Protein AF-A0A959H4H4-F1 (afdb_monomer_lite)

Secondary structure (DSSP, 8-state):
--HHHHHHHSSTTHHHHTT-------------SPPPS--EETTEE--GGGGT-S-TTT---HHHHHHHHHHHHHHHHHHHTT-----HHHHHHHHHHHIIIIIHHHHHHHHHHHHHHT-S-HHHHHHHHHHHHHHHTSTT-TTTT-

pLDDT: mean 93.9, std 6.36, range [54.84, 98.56]

Structure (mmCIF, N/CA/C/O backbone):
data_AF-A0A959H4H4-F1
#
_entry.id   AF-A0A959H4H4-F1
#
loop_
_atom_site.group_PDB
_atom_site.id
_atom_site.type_symbol
_atom_site.label_atom_id
_atom_site.label_alt_id
_atom_site.label_comp_id
_atom_site.label_asym_id
_atom_site.label_entity_id
_atom_site.label_seq_id
_atom_site.pdbx_PDB_ins_code
_atom_site.Cartn_x
_atom_site.Cartn_y
_atom_site.Cartn_z
_atom_site.occupancy
_atom_site.B_iso_or_equiv
_atom_site.auth_seq_id
_atom_site.auth_comp_id
_atom_site.auth_asym_id
_atom_site.auth_atom_id
_atom_site.pdbx_PDB_model_num
ATOM 1 N N . GLN A 1 1 ? -2.218 1.985 -29.580 1.00 54.84 1 GLN A N 1
ATOM 2 C CA . GLN A 1 1 ? -1.377 0.799 -29.319 1.00 54.84 1 GLN A CA 1
ATOM 3 C C . GLN A 1 1 ? -1.086 0.780 -27.826 1.00 54.84 1 GLN A C 1
ATOM 5 O O . GLN A 1 1 ? -0.730 1.833 -27.302 1.00 54.84 1 GLN A O 1
ATOM 10 N N . TRP A 1 2 ? -1.332 -0.331 -27.129 1.00 83.00 2 TRP A N 1
ATOM 11 C CA . TRP A 1 2 ? -1.138 -0.388 -25.677 1.00 83.00 2 TRP A CA 1
ATOM 12 C C . TRP A 1 2 ? 0.361 -0.346 -25.349 1.00 83.00 2 TRP A C 1
ATOM 14 O O . TRP A 1 2 ? 1.181 -0.853 -26.115 1.00 83.00 2 TRP A O 1
ATOM 24 N N . HIS A 1 3 ? 0.745 0.257 -24.217 1.00 88.94 3 HIS A N 1
ATOM 25 C CA . HIS A 1 3 ? 2.153 0.291 -23.789 1.00 88.94 3 HIS A CA 1
ATOM 26 C C . HIS A 1 3 ? 2.758 -1.118 -23.680 1.00 88.94 3 HIS A C 1
ATOM 28 O O . HIS A 1 3 ? 3.932 -1.302 -23.994 1.00 88.94 3 HIS A O 1
ATOM 34 N N . LEU A 1 4 ? 1.940 -2.106 -23.300 1.00 90.00 4 LEU A N 1
ATOM 35 C CA . LEU A 1 4 ? 2.323 -3.512 -23.226 1.00 90.00 4 LEU A CA 1
ATOM 36 C C . LEU A 1 4 ? 2.650 -4.104 -24.605 1.00 90.00 4 LEU A C 1
ATOM 38 O O . LEU A 1 4 ? 3.711 -4.700 -24.753 1.00 90.00 4 LEU A O 1
ATOM 42 N N . ASP A 1 5 ? 1.817 -3.876 -25.626 1.00 90.75 5 ASP A N 1
ATOM 43 C CA . ASP A 1 5 ? 2.082 -4.363 -26.992 1.00 90.75 5 ASP A CA 1
ATOM 44 C C . ASP A 1 5 ? 3.406 -3.807 -27.519 1.00 90.75 5 ASP A C 1
ATOM 46 O O . ASP A 1 5 ? 4.231 -4.530 -28.077 1.00 90.75 5 ASP A O 1
ATOM 50 N N . ARG A 1 6 ? 3.640 -2.506 -27.296 1.00 92.44 6 ARG A N 1
ATOM 51 C CA . ARG A 1 6 ? 4.896 -1.861 -27.687 1.00 92.44 6 ARG A CA 1
ATOM 52 C C . ARG A 1 6 ? 6.085 -2.452 -26.932 1.00 92.44 6 ARG A C 1
ATOM 54 O O . ARG A 1 6 ? 7.135 -2.637 -27.528 1.00 92.44 6 ARG A O 1
ATOM 61 N N . PHE A 1 7 ? 5.945 -2.749 -25.644 1.00 92.12 7 PHE A N 1
ATOM 62 C CA . PHE A 1 7 ? 7.005 -3.398 -24.876 1.00 92.12 7 PHE A CA 1
ATOM 63 C C . PHE A 1 7 ? 7.299 -4.817 -25.385 1.00 92.12 7 PHE A C 1
ATOM 65 O O . PHE A 1 7 ? 8.463 -5.188 -25.500 1.00 92.12 7 PHE A O 1
ATOM 72 N N . ILE A 1 8 ? 6.275 -5.594 -25.734 1.00 93.12 8 ILE A N 1
ATOM 73 C CA . ILE A 1 8 ? 6.440 -6.968 -26.226 1.00 93.12 8 ILE A CA 1
ATOM 74 C C . ILE A 1 8 ? 7.101 -6.988 -27.609 1.00 93.12 8 ILE A C 1
ATOM 76 O O . ILE A 1 8 ? 8.010 -7.782 -27.824 1.00 93.12 8 ILE A O 1
ATOM 80 N N . HIS A 1 9 ? 6.671 -6.120 -28.528 1.00 92.50 9 HIS A N 1
ATOM 81 C CA . HIS A 1 9 ? 7.093 -6.166 -29.934 1.00 92.50 9 HIS A CA 1
ATOM 82 C C . HIS A 1 9 ? 8.201 -5.178 -30.306 1.00 92.50 9 HIS A C 1
ATOM 84 O O . HIS A 1 9 ? 8.797 -5.312 -31.364 1.00 92.50 9 HIS A O 1
ATOM 90 N N . HIS A 1 10 ? 8.459 -4.157 -29.487 1.00 93.81 10 HIS A N 1
ATOM 91 C CA . HIS A 1 10 ? 9.367 -3.053 -29.821 1.00 93.81 10 HIS A CA 1
ATOM 92 C C . HIS A 1 10 ? 10.247 -2.656 -28.626 1.00 93.81 10 HIS A C 1
ATOM 94 O O . HIS A 1 10 ? 10.446 -1.470 -28.339 1.00 93.81 10 HIS A O 1
ATOM 100 N N . SER A 1 11 ? 10.760 -3.649 -27.899 1.00 94.38 11 SER A N 1
ATOM 101 C CA . SER A 1 11 ? 11.768 -3.464 -26.852 1.00 94.38 11 SER A CA 1
ATOM 102 C C . SER A 1 11 ? 12.858 -4.529 -26.954 1.00 94.38 11 SER A C 1
ATOM 104 O O . SER A 1 11 ? 12.788 -5.441 -27.772 1.00 94.38 11 SER A O 1
ATOM 106 N N . PHE A 1 12 ? 13.843 -4.465 -26.060 1.00 94.88 12 PHE A N 1
ATOM 107 C CA . PHE A 1 12 ? 14.891 -5.479 -25.921 1.00 94.88 12 PHE A CA 1
ATOM 108 C C . PHE A 1 12 ? 14.368 -6.899 -25.614 1.00 94.88 12 PHE A C 1
ATOM 110 O O . PHE A 1 12 ? 15.148 -7.850 -25.612 1.00 94.88 12 PHE A O 1
ATOM 117 N N . PHE A 1 13 ? 13.065 -7.059 -25.356 1.00 95.62 13 PHE A N 1
ATOM 118 C CA . PHE A 1 13 ? 12.407 -8.348 -25.169 1.00 95.62 13 PHE A CA 1
ATOM 119 C C . PHE A 1 13 ? 11.743 -8.938 -26.426 1.00 95.62 13 PHE A C 1
ATOM 121 O O . PHE A 1 13 ? 11.243 -10.059 -26.343 1.00 95.62 13 PHE A O 1
ATOM 128 N N . GLU A 1 14 ? 11.755 -8.252 -27.572 1.00 95.94 14 GLU A N 1
ATOM 129 C CA . GLU A 1 14 ? 11.092 -8.704 -28.810 1.00 95.94 14 GLU A CA 1
ATOM 130 C C . GLU A 1 14 ? 11.450 -10.154 -29.179 1.00 95.94 14 GLU A C 1
ATOM 132 O O . GLU A 1 14 ? 10.576 -11.017 -29.285 1.00 95.94 14 GLU A O 1
ATOM 137 N N . GLU A 1 15 ? 12.746 -10.468 -29.242 1.00 97.00 15 GLU A N 1
ATOM 138 C CA . GLU A 1 15 ? 13.222 -11.822 -29.551 1.00 97.00 15 GLU A CA 1
ATOM 139 C C . GLU A 1 15 ? 12.801 -12.869 -28.514 1.00 97.00 15 GLU A C 1
ATOM 141 O O . GLU A 1 15 ? 12.553 -14.027 -28.859 1.00 97.00 15 GLU A O 1
ATOM 146 N N . ARG A 1 16 ? 12.684 -12.475 -27.238 1.00 96.19 16 ARG A N 1
ATOM 147 C CA . ARG A 1 16 ? 12.238 -13.376 -26.167 1.00 96.19 16 ARG A CA 1
ATOM 148 C C . ARG A 1 16 ? 10.768 -13.757 -26.344 1.00 96.19 16 ARG A C 1
ATOM 150 O O . ARG A 1 16 ? 10.393 -14.876 -25.999 1.00 96.19 16 ARG A O 1
ATOM 157 N N . PHE A 1 17 ? 9.947 -12.847 -26.868 1.00 95.38 17 PHE A N 1
ATOM 158 C CA . PHE A 1 17 ? 8.499 -13.028 -26.982 1.00 95.38 17 PHE A CA 1
ATOM 159 C C . PHE A 1 17 ? 8.003 -13.375 -28.393 1.00 95.38 17 PHE A C 1
ATOM 161 O O . PHE A 1 17 ? 6.810 -13.640 -28.544 1.00 95.38 17 PHE A O 1
ATOM 168 N N . LYS A 1 18 ? 8.875 -13.469 -29.407 1.00 95.12 18 LYS A N 1
ATOM 169 C CA . LYS A 1 18 ? 8.490 -13.679 -30.820 1.00 95.12 18 LYS A CA 1
ATOM 170 C C . LYS A 1 18 ? 7.515 -14.832 -31.096 1.00 95.12 18 LYS A C 1
ATOM 172 O O . LYS A 1 18 ? 6.640 -14.700 -31.940 1.00 95.12 18 LYS A O 1
ATOM 177 N N . ASN A 1 19 ? 7.648 -15.946 -30.370 1.00 95.81 19 ASN A N 1
ATOM 178 C CA . ASN A 1 19 ? 6.815 -17.148 -30.525 1.00 95.81 19 ASN A CA 1
ATOM 179 C C . ASN A 1 19 ? 5.872 -17.362 -29.330 1.00 95.81 19 ASN A C 1
ATOM 181 O O . ASN A 1 19 ? 5.355 -18.461 -29.127 1.00 95.81 19 ASN A O 1
ATOM 185 N N . SER A 1 20 ? 5.706 -16.344 -28.484 1.00 94.25 20 SER A N 1
ATOM 186 C CA . SER A 1 20 ? 4.804 -16.417 -27.339 1.00 94.25 20 SER A CA 1
ATOM 187 C C . SER A 1 20 ? 3.346 -16.272 -27.779 1.00 94.25 20 SER A C 1
ATOM 189 O O . SER A 1 20 ? 3.039 -15.682 -28.814 1.00 94.25 20 SER A O 1
ATOM 191 N N . ARG A 1 21 ? 2.432 -16.825 -26.980 1.00 94.06 21 ARG A N 1
ATOM 192 C CA . ARG A 1 21 ? 0.987 -16.692 -27.171 1.00 94.06 21 ARG A CA 1
ATOM 193 C C . ARG A 1 21 ? 0.379 -16.079 -25.920 1.00 94.06 21 ARG A C 1
ATOM 195 O O . ARG A 1 21 ? 0.646 -16.554 -24.818 1.00 94.06 21 ARG A O 1
ATOM 202 N N . ILE A 1 22 ? -0.472 -15.075 -26.103 1.00 91.50 22 ILE A N 1
ATOM 203 C CA . ILE A 1 22 ? -1.257 -14.486 -25.015 1.00 91.50 22 ILE A CA 1
ATOM 204 C C . ILE A 1 22 ? -2.259 -15.536 -24.520 1.00 91.50 22 ILE A C 1
ATOM 206 O O . ILE A 1 22 ? -3.042 -16.066 -25.307 1.00 91.50 22 ILE A O 1
ATOM 210 N N . LEU A 1 23 ? -2.204 -15.861 -23.227 1.00 94.94 23 LEU A N 1
ATOM 211 C CA . LEU A 1 23 ? -3.154 -16.775 -22.580 1.00 94.94 23 LEU A CA 1
ATOM 212 C C . LEU A 1 23 ? -4.334 -16.019 -21.971 1.00 94.94 23 LEU A C 1
ATOM 214 O O . LEU A 1 23 ? -5.467 -16.478 -22.050 1.00 94.94 23 LEU A O 1
ATOM 218 N N . GLU A 1 24 ? -4.059 -14.856 -21.387 1.00 93.81 24 GLU A N 1
ATOM 219 C CA . GLU A 1 24 ? -5.034 -14.023 -20.699 1.00 93.81 24 GLU A CA 1
ATOM 220 C C . GLU A 1 24 ? -4.536 -12.573 -20.674 1.00 93.81 24 GLU A C 1
ATOM 222 O O . GLU A 1 24 ? -3.327 -12.326 -20.699 1.00 93.81 24 GLU A O 1
ATOM 227 N N . IL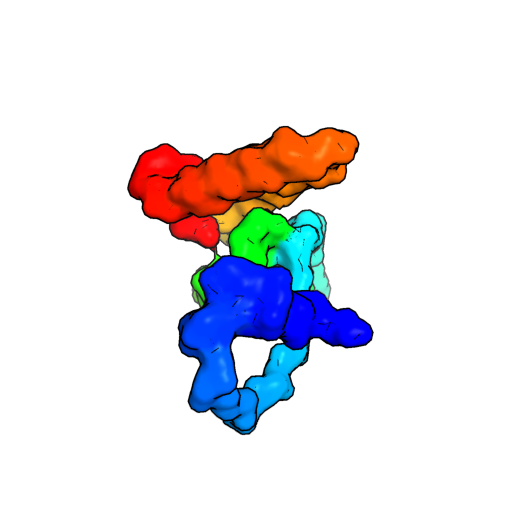E A 1 25 ? -5.465 -11.618 -20.618 1.00 91.00 25 ILE A N 1
ATOM 228 C CA . ILE A 1 25 ? -5.171 -10.203 -20.391 1.00 91.00 25 ILE A CA 1
ATOM 229 C C . ILE A 1 25 ? -5.943 -9.770 -19.150 1.00 91.00 25 ILE A C 1
ATOM 231 O O . ILE A 1 25 ? -7.171 -9.796 -19.141 1.00 91.00 25 ILE A O 1
ATOM 235 N N . GLN A 1 26 ? -5.211 -9.343 -18.125 1.00 91.94 26 GLN A N 1
ATOM 236 C CA . GLN A 1 26 ? -5.775 -8.774 -16.907 1.00 91.94 26 GLN A CA 1
ATOM 237 C C . GLN A 1 26 ? -5.292 -7.335 -16.732 1.00 91.94 26 GLN A C 1
ATOM 239 O O . GLN A 1 26 ? -4.175 -6.982 -17.113 1.00 91.94 26 GLN A O 1
ATOM 244 N N . GLY A 1 27 ? -6.142 -6.507 -16.135 1.00 91.06 27 GLY A N 1
ATOM 245 C CA . GLY A 1 27 ? -5.829 -5.129 -15.791 1.00 91.06 27 GLY A CA 1
ATOM 246 C C . GLY A 1 27 ? -6.501 -4.751 -14.479 1.00 91.06 27 GLY A C 1
ATOM 247 O O . GLY A 1 27 ? -7.606 -5.202 -14.187 1.00 91.06 27 GLY A O 1
ATOM 248 N N . GLY A 1 28 ? -5.829 -3.920 -13.693 1.00 90.06 28 GLY A N 1
ATOM 249 C CA . GLY A 1 28 ? -6.323 -3.446 -12.408 1.00 90.06 28 GLY A CA 1
ATOM 250 C C . GLY A 1 28 ? -5.696 -2.106 -12.050 1.00 90.06 28 GLY A C 1
ATOM 251 O O . GLY A 1 28 ?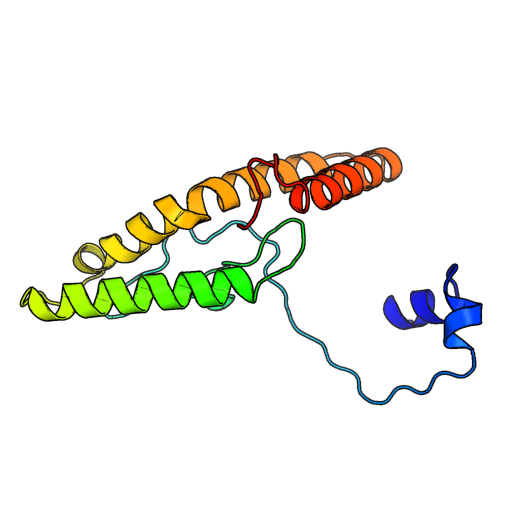 -4.593 -1.783 -12.495 1.00 90.06 28 GLY A O 1
ATOM 252 N N . GLY A 1 29 ? -6.421 -1.310 -11.269 1.00 92.50 29 GLY A N 1
ATOM 253 C CA . GLY A 1 29 ? -5.882 -0.081 -10.700 1.00 92.50 29 GLY A CA 1
ATOM 254 C C . GLY A 1 29 ? -4.947 -0.407 -9.542 1.00 92.50 29 GLY A C 1
ATOM 255 O O . GLY A 1 29 ? -5.293 -1.215 -8.691 1.00 92.50 29 GLY A O 1
ATOM 256 N N . VAL A 1 30 ? -3.787 0.246 -9.498 1.00 94.31 30 VAL A N 1
ATOM 257 C CA . VAL A 1 30 ? -2.829 0.121 -8.393 1.00 94.31 30 VAL A CA 1
ATOM 258 C C . VAL A 1 30 ? -2.690 1.492 -7.725 1.00 94.31 30 VAL A C 1
ATOM 260 O O . VAL A 1 30 ? -2.264 2.443 -8.392 1.00 94.31 30 VAL A O 1
ATOM 263 N N . PRO A 1 31 ? -3.054 1.655 -6.438 1.00 94.69 31 PRO A N 1
ATOM 264 C CA . PRO A 1 31 ? -2.995 2.945 -5.759 1.00 94.69 31 PRO A CA 1
ATOM 265 C C . PRO A 1 31 ? -1.552 3.339 -5.410 1.00 94.69 31 PRO A C 1
ATOM 267 O O . PRO A 1 31 ? -1.122 3.250 -4.266 1.00 94.69 31 PRO A O 1
ATOM 270 N N . LEU A 1 32 ? -0.807 3.864 -6.387 1.00 93.00 32 LEU A N 1
ATOM 271 C CA . LEU A 1 32 ? 0.526 4.456 -6.191 1.00 93.00 32 LEU A CA 1
ATOM 272 C C . LEU A 1 32 ? 0.443 5.867 -5.572 1.00 93.00 32 LEU A C 1
ATOM 274 O O . LEU A 1 32 ? 1.102 6.800 -6.033 1.00 93.00 32 LEU A O 1
ATOM 278 N N . ALA A 1 33 ? -0.421 6.061 -4.581 1.00 92.81 33 ALA A N 1
ATOM 279 C CA . ALA A 1 33 ? -0.717 7.350 -3.961 1.00 92.81 33 ALA A CA 1
ATOM 280 C C . ALA A 1 33 ? -0.216 7.398 -2.513 1.00 92.81 33 ALA A C 1
ATOM 282 O O . ALA A 1 33 ? 0.285 6.409 -1.984 1.00 92.81 33 ALA A O 1
ATOM 283 N N . SER A 1 34 ? -0.363 8.555 -1.865 1.00 95.00 34 SER A N 1
ATOM 284 C CA . SER A 1 34 ? -0.100 8.652 -0.433 1.00 95.00 34 SER A CA 1
ATOM 285 C C . SER A 1 34 ? -1.037 7.710 0.326 1.00 95.00 34 SER A C 1
ATOM 287 O O . SER A 1 34 ? -2.206 7.580 -0.084 1.00 95.00 34 SER A O 1
ATOM 289 N N . PRO A 1 35 ? -0.598 7.139 1.462 1.00 94.94 35 PRO A N 1
ATOM 290 C CA . PRO A 1 35 ? -1.512 6.464 2.367 1.00 94.94 35 PRO A CA 1
ATOM 291 C C . PRO A 1 35 ? -2.705 7.353 2.733 1.00 94.94 35 PRO A C 1
ATOM 293 O O . PRO A 1 35 ? -2.641 8.589 2.658 1.00 94.94 35 PRO A O 1
ATOM 296 N N . LEU A 1 36 ? -3.818 6.736 3.126 1.00 96.94 36 LEU A N 1
ATOM 297 C CA . LEU A 1 36 ? -4.932 7.503 3.671 1.00 96.94 36 LEU A CA 1
ATOM 298 C C . LEU A 1 36 ? -4.528 8.127 5.011 1.00 96.94 36 LEU A C 1
ATOM 300 O O . LEU A 1 36 ? -3.895 7.482 5.847 1.00 96.94 36 LEU A O 1
ATOM 304 N N . ARG A 1 37 ? -4.933 9.385 5.223 1.00 97.06 37 ARG A N 1
ATOM 305 C CA . ARG A 1 37 ? -4.750 10.077 6.511 1.00 97.06 37 ARG A CA 1
ATOM 306 C C . ARG A 1 37 ? -5.573 9.431 7.629 1.00 97.06 37 ARG A C 1
ATOM 308 O O . ARG A 1 37 ? -5.130 9.414 8.773 1.00 97.06 37 ARG A O 1
ATOM 315 N N . THR A 1 38 ? -6.735 8.890 7.270 1.00 97.75 38 THR A N 1
ATOM 316 C CA . THR A 1 38 ? -7.647 8.181 8.167 1.00 97.75 38 THR A CA 1
ATOM 317 C C . THR A 1 38 ? -8.121 6.905 7.477 1.00 97.75 38 THR A C 1
ATOM 319 O O . THR A 1 38 ? -8.604 6.961 6.346 1.00 97.75 38 THR A O 1
ATOM 322 N N . GLN A 1 39 ? -7.950 5.762 8.140 1.00 97.62 39 GLN A N 1
ATOM 323 C CA . GLN A 1 39 ? -8.256 4.418 7.623 1.00 97.62 39 GLN A CA 1
ATOM 324 C C . GLN A 1 39 ? -9.390 3.731 8.394 1.00 97.62 39 GLN A C 1
ATOM 326 O O . GLN A 1 39 ? -9.556 2.515 8.319 1.00 97.62 39 GLN A O 1
ATOM 331 N N . TYR A 1 40 ? -10.152 4.502 9.159 1.00 98.50 40 TYR A N 1
ATOM 332 C CA . TYR A 1 40 ? -11.232 4.027 10.009 1.00 98.50 40 TYR A CA 1
ATOM 333 C C . TYR A 1 40 ? -12.365 5.058 10.057 1.00 98.50 40 TYR A C 1
ATOM 335 O O . TYR A 1 40 ? -12.163 6.240 9.775 1.00 98.50 40 TYR A O 1
ATOM 343 N N . ALA A 1 41 ? -13.558 4.601 10.409 1.00 98.56 41 ALA A N 1
ATOM 344 C CA . ALA A 1 41 ? -14.737 5.412 10.695 1.00 98.56 41 ALA A CA 1
ATOM 345 C C . ALA A 1 41 ? -15.643 4.632 11.660 1.00 98.56 41 ALA A C 1
ATOM 347 O O . ALA A 1 41 ? -15.297 3.520 12.055 1.00 98.56 41 ALA A O 1
ATOM 348 N N . ASP A 1 42 ? -16.803 5.177 12.031 1.00 98.44 42 ASP A N 1
ATOM 349 C CA . ASP A 1 42 ? -17.776 4.430 12.834 1.00 98.44 42 ASP A CA 1
ATOM 350 C C . ASP A 1 42 ? -18.105 3.088 12.160 1.00 98.44 42 ASP A C 1
ATOM 352 O O . ASP A 1 42 ? -18.537 3.045 11.008 1.00 98.44 42 ASP A O 1
ATOM 356 N N . ASN A 1 43 ? -17.906 1.990 12.892 1.00 97.75 43 ASN A N 1
ATOM 357 C CA . ASN A 1 43 ? -18.116 0.610 12.446 1.00 97.75 43 ASN A CA 1
ATOM 358 C C . ASN A 1 43 ? -17.270 0.168 11.230 1.00 97.75 43 ASN A C 1
ATOM 360 O O . ASN A 1 43 ? -17.612 -0.825 10.588 1.00 97.75 43 ASN A O 1
ATOM 364 N N . LEU A 1 44 ? -16.182 0.871 10.890 1.00 98.06 44 LEU A N 1
ATOM 365 C CA . LEU A 1 44 ? -15.409 0.606 9.671 1.00 98.06 44 LEU A CA 1
ATOM 366 C C . LEU A 1 44 ? -13.899 0.715 9.897 1.00 98.06 44 LEU A C 1
ATOM 368 O O . LEU A 1 44 ? -13.405 1.699 10.440 1.00 98.06 44 LEU A O 1
ATOM 372 N N . ILE A 1 45 ? -13.161 -0.256 9.360 1.00 98.31 45 ILE A N 1
ATOM 373 C CA . ILE A 1 45 ? -11.712 -0.197 9.144 1.00 98.31 45 ILE A CA 1
ATOM 374 C C . ILE A 1 45 ? -11.428 -0.569 7.685 1.00 98.31 45 ILE A C 1
ATOM 376 O O . ILE A 1 45 ? -12.030 -1.497 7.145 1.00 98.31 45 ILE A O 1
ATOM 380 N N . LEU A 1 46 ? -10.498 0.145 7.051 1.00 98.50 46 LEU A N 1
ATOM 381 C CA . LEU A 1 46 ? -10.001 -0.146 5.710 1.00 98.50 46 LEU A CA 1
ATOM 382 C C . LEU A 1 46 ? -8.631 -0.834 5.782 1.00 98.50 46 LEU A C 1
ATOM 384 O O . LEU A 1 46 ? -7.765 -0.447 6.570 1.00 98.50 46 LEU A O 1
ATOM 388 N N . VAL A 1 47 ? -8.410 -1.801 4.891 1.00 98.31 47 VAL A N 1
ATOM 389 C CA . VAL A 1 47 ? -7.138 -2.525 4.711 1.00 98.31 47 VAL A CA 1
ATOM 390 C C . VAL A 1 47 ? -6.804 -2.674 3.222 1.00 98.31 47 VAL A C 1
ATOM 392 O O . VAL A 1 47 ? -7.672 -2.498 2.362 1.00 98.31 47 VAL A O 1
ATOM 395 N N . GLY A 1 48 ? -5.552 -3.014 2.905 1.00 97.44 48 GLY A N 1
ATOM 396 C CA . GLY A 1 48 ? -5.121 -3.321 1.539 1.00 97.44 48 GLY A CA 1
ATOM 397 C C . GLY A 1 48 ? -5.259 -2.133 0.586 1.00 97.44 48 GLY A C 1
ATOM 398 O O . GLY A 1 48 ? -5.049 -0.981 0.973 1.00 97.44 48 GLY A O 1
ATOM 399 N N . ASP A 1 49 ? -5.630 -2.398 -0.665 1.00 97.44 49 ASP A N 1
ATOM 400 C CA . ASP A 1 49 ? -5.779 -1.358 -1.692 1.00 97.44 49 ASP A CA 1
ATOM 401 C C . ASP A 1 49 ? -6.832 -0.307 -1.317 1.00 97.44 49 ASP A C 1
ATOM 403 O O . ASP A 1 49 ? -6.628 0.881 -1.575 1.00 97.44 49 ASP A O 1
ATOM 407 N N . ALA A 1 50 ? -7.906 -0.709 -0.624 1.00 97.12 50 ALA A N 1
ATOM 408 C CA . ALA A 1 50 ? -8.932 0.212 -0.133 1.00 97.12 50 ALA A CA 1
ATOM 409 C C . ALA A 1 50 ? -8.361 1.243 0.859 1.00 97.12 50 ALA A C 1
ATOM 411 O O . ALA A 1 50 ? -8.805 2.389 0.884 1.00 97.12 50 ALA A O 1
ATOM 412 N N . ALA A 1 51 ? -7.338 0.860 1.629 1.00 97.12 51 ALA A N 1
ATOM 413 C CA . ALA A 1 51 ? -6.607 1.744 2.535 1.00 97.12 51 ALA A CA 1
ATOM 414 C C . ALA A 1 51 ? -5.341 2.369 1.925 1.00 97.12 51 ALA A C 1
ATOM 416 O O . ALA A 1 51 ? -4.634 3.115 2.607 1.00 97.12 51 ALA A O 1
ATOM 417 N N . ARG A 1 52 ? -5.055 2.095 0.643 1.00 97.12 52 ARG A N 1
ATOM 418 C CA . ARG A 1 52 ? -3.816 2.480 -0.054 1.00 97.12 52 ARG A CA 1
ATOM 419 C C . ARG A 1 52 ? -2.559 1.949 0.637 1.00 97.12 52 ARG A C 1
ATOM 421 O O . ARG A 1 52 ? -1.566 2.658 0.763 1.00 97.12 52 ARG A O 1
ATOM 428 N N . HIS A 1 53 ? -2.591 0.690 1.067 1.00 96.62 53 HIS A N 1
ATOM 429 C CA . HIS A 1 53 ? -1.426 0.011 1.649 1.00 96.62 53 HIS A CA 1
ATOM 430 C C . HIS A 1 53 ? -0.359 -0.369 0.613 1.00 96.62 53 HIS A C 1
ATOM 432 O O . HIS A 1 53 ? 0.612 -1.033 0.952 1.00 96.62 53 HIS A O 1
ATOM 438 N N . VAL A 1 54 ? -0.504 0.008 -0.655 1.00 96.06 54 VAL A N 1
ATOM 439 C CA . VAL A 1 54 ? 0.461 -0.338 -1.704 1.00 96.06 54 VAL A CA 1
ATOM 440 C C . VAL A 1 54 ? 1.762 0.438 -1.534 1.00 96.06 54 VAL A C 1
ATOM 442 O O . VAL A 1 54 ? 1.761 1.644 -1.290 1.00 96.06 54 VAL A O 1
ATOM 445 N N . ASN A 1 55 ? 2.889 -0.246 -1.733 1.00 93.81 55 ASN A N 1
ATOM 446 C CA . ASN A 1 55 ? 4.190 0.401 -1.802 1.00 93.81 55 ASN A CA 1
ATOM 447 C C . ASN A 1 55 ? 4.226 1.388 -2.992 1.00 93.81 55 ASN A C 1
ATOM 449 O O . ASN A 1 55 ? 4.137 0.963 -4.148 1.00 93.81 55 ASN A O 1
ATOM 453 N N . PRO A 1 56 ? 4.399 2.699 -2.750 1.00 93.00 56 PRO A N 1
ATOM 454 C CA . PRO A 1 56 ? 4.229 3.727 -3.777 1.00 93.00 56 PRO A CA 1
ATOM 455 C C . PRO A 1 56 ? 5.349 3.759 -4.830 1.00 93.00 56 PRO A C 1
ATOM 457 O O . PRO A 1 56 ? 5.186 4.423 -5.856 1.00 93.00 56 PRO A O 1
ATOM 460 N N . ILE A 1 57 ? 6.472 3.071 -4.584 1.00 91.19 57 ILE A N 1
ATOM 461 C CA . ILE A 1 57 ? 7.602 2.951 -5.514 1.00 91.19 57 ILE A CA 1
ATOM 462 C C . ILE A 1 57 ? 7.518 1.647 -6.307 1.00 91.19 57 ILE A C 1
ATOM 464 O O . ILE A 1 57 ? 7.595 1.671 -7.531 1.00 91.19 57 ILE A O 1
ATOM 468 N N . THR A 1 58 ? 7.372 0.506 -5.627 1.00 90.06 58 THR A N 1
ATOM 469 C CA . THR A 1 58 ? 7.428 -0.808 -6.293 1.00 90.06 58 THR A CA 1
ATOM 470 C C . THR A 1 58 ? 6.091 -1.230 -6.894 1.00 90.06 58 THR A C 1
ATOM 472 O O . THR A 1 58 ? 6.063 -2.109 -7.750 1.00 90.06 58 THR A O 1
ATOM 475 N N . GLY A 1 59 ? 4.980 -0.651 -6.427 1.00 92.00 59 GLY A N 1
ATOM 476 C CA . GLY A 1 59 ? 3.625 -1.104 -6.746 1.00 92.00 59 GLY A CA 1
ATOM 477 C C . GLY A 1 59 ? 3.238 -2.430 -6.090 1.00 92.00 59 GLY A C 1
ATOM 478 O O . GLY A 1 59 ? 2.144 -2.934 -6.331 1.00 92.00 59 GLY A O 1
ATOM 479 N N . GLY A 1 60 ? 4.104 -3.001 -5.248 1.00 92.31 60 GLY A N 1
ATOM 480 C CA . GLY A 1 60 ? 3.793 -4.205 -4.488 1.00 92.31 60 GLY A CA 1
ATOM 481 C C . GLY A 1 60 ? 2.739 -3.929 -3.415 1.00 92.31 60 GLY A C 1
ATOM 482 O O . GLY A 1 60 ? 2.921 -3.037 -2.588 1.00 92.31 60 GLY A O 1
ATOM 483 N N . GLY A 1 61 ? 1.652 -4.703 -3.427 1.00 94.00 61 GLY A N 1
ATOM 484 C CA . GLY A 1 61 ? 0.537 -4.559 -2.480 1.00 94.00 61 GLY A CA 1
ATOM 485 C C . GLY A 1 61 ? 0.179 -5.820 -1.693 1.00 94.00 61 GLY A C 1
ATOM 486 O O . GLY A 1 61 ? -0.450 -5.723 -0.651 1.00 94.00 61 GLY A O 1
ATOM 487 N N . ILE A 1 62 ? 0.583 -7.014 -2.145 1.00 95.38 62 ILE A N 1
ATOM 488 C CA . ILE A 1 62 ? 0.143 -8.276 -1.518 1.00 95.38 62 ILE A CA 1
ATOM 489 C C . ILE A 1 62 ? 0.665 -8.394 -0.081 1.00 95.38 62 ILE A C 1
ATOM 491 O O . ILE A 1 62 ? -0.109 -8.650 0.836 1.00 95.38 62 ILE A O 1
ATOM 495 N N . HIS A 1 63 ? 1.969 -8.184 0.120 1.00 92.75 63 HIS A N 1
ATOM 496 C CA . HIS A 1 63 ? 2.589 -8.247 1.446 1.00 92.75 63 HIS A CA 1
ATOM 497 C C . HIS A 1 63 ? 1.950 -7.241 2.408 1.00 92.75 63 HIS A C 1
ATOM 499 O O . HIS A 1 63 ? 1.490 -7.611 3.482 1.00 92.75 63 HIS A O 1
ATOM 505 N N . THR A 1 64 ? 1.862 -5.981 1.991 1.00 95.12 64 THR A N 1
ATOM 506 C CA . THR A 1 64 ? 1.336 -4.898 2.820 1.00 95.12 64 THR A CA 1
ATOM 507 C C . THR A 1 64 ? -0.159 -5.039 3.091 1.00 95.12 64 THR A C 1
ATOM 509 O O . THR A 1 64 ? -0.599 -4.718 4.192 1.00 95.12 64 THR A O 1
ATOM 512 N N . ALA A 1 65 ? -0.941 -5.567 2.143 1.00 97.12 65 ALA A N 1
ATOM 513 C CA . ALA A 1 65 ? -2.351 -5.882 2.349 1.00 97.12 65 ALA A CA 1
ATOM 514 C C . ALA A 1 65 ? -2.544 -7.010 3.370 1.00 97.12 65 ALA A C 1
ATOM 516 O O . ALA A 1 65 ? -3.402 -6.892 4.245 1.00 97.12 65 ALA A O 1
ATOM 517 N N . LEU A 1 66 ? -1.734 -8.074 3.297 1.00 97.56 66 LEU A N 1
ATOM 518 C CA . LEU A 1 66 ? -1.762 -9.162 4.278 1.00 97.56 66 LEU A CA 1
ATOM 519 C C . LEU A 1 66 ? -1.375 -8.664 5.672 1.00 97.56 66 LEU A C 1
ATOM 521 O O . LEU A 1 66 ? -2.084 -8.955 6.634 1.00 97.56 66 LEU A O 1
ATOM 525 N N . SER A 1 67 ? -0.308 -7.871 5.784 1.00 96.44 67 SER A N 1
ATOM 526 C CA . SER A 1 67 ? 0.102 -7.288 7.062 1.00 96.44 67 SER A CA 1
ATOM 527 C C . SER A 1 67 ? -0.958 -6.329 7.611 1.00 96.44 67 SER A C 1
ATOM 529 O O . SER A 1 67 ? -1.323 -6.428 8.778 1.00 96.44 67 SER A O 1
ATOM 531 N N . GLY A 1 68 ? -1.547 -5.469 6.771 1.00 97.56 68 GLY A N 1
ATOM 532 C CA . GLY A 1 68 ? -2.666 -4.605 7.159 1.00 97.56 68 GLY A CA 1
ATOM 533 C C . GLY A 1 68 ? -3.877 -5.392 7.669 1.00 97.56 68 GLY A C 1
ATOM 534 O O . GLY A 1 68 ? -4.439 -5.052 8.710 1.00 97.56 68 GLY A O 1
ATOM 535 N N . GLY A 1 69 ? -4.236 -6.486 6.992 1.00 98.44 69 GLY A N 1
ATOM 536 C CA . GLY A 1 69 ? -5.290 -7.402 7.432 1.00 98.44 69 GLY A CA 1
ATOM 537 C C . GLY A 1 69 ? -4.971 -8.099 8.758 1.00 98.44 69 GLY A C 1
ATOM 538 O O . GLY A 1 69 ? -5.834 -8.185 9.629 1.00 98.44 69 GLY A O 1
ATOM 539 N N . HIS A 1 70 ? -3.728 -8.544 8.950 1.00 98.44 70 HIS A N 1
ATOM 540 C CA . HIS A 1 70 ? -3.272 -9.164 10.196 1.00 98.44 70 HIS A CA 1
ATOM 541 C C . HIS A 1 70 ? -3.326 -8.184 11.380 1.00 98.44 70 HIS A C 1
ATOM 543 O O . HIS A 1 70 ? -3.845 -8.522 12.446 1.00 98.44 70 HIS A O 1
ATOM 549 N N . ILE A 1 71 ? -2.860 -6.947 11.184 1.00 98.50 71 ILE A N 1
ATOM 550 C CA . ILE A 1 71 ? -2.935 -5.876 12.188 1.00 98.50 71 ILE A CA 1
ATOM 551 C C . ILE A 1 71 ? -4.395 -5.576 12.543 1.00 98.50 71 ILE A C 1
ATOM 553 O O . ILE A 1 71 ? -4.729 -5.491 13.726 1.00 98.50 71 ILE A O 1
ATOM 557 N N . ALA A 1 72 ? -5.269 -5.459 11.537 1.00 98.50 72 ALA A N 1
ATOM 558 C CA . ALA A 1 72 ? -6.698 -5.234 11.742 1.00 98.50 72 ALA A CA 1
ATOM 559 C C . ALA A 1 72 ? -7.351 -6.377 12.531 1.00 98.50 72 ALA A C 1
ATOM 561 O O . ALA A 1 72 ? -8.073 -6.113 13.489 1.00 98.50 72 ALA A O 1
ATOM 562 N N . GLY A 1 73 ? -7.062 -7.633 12.176 1.00 98.44 73 GLY A N 1
ATOM 563 C CA . GLY A 1 73 ? -7.594 -8.810 12.864 1.00 98.44 73 GLY A CA 1
ATOM 564 C C . GLY A 1 73 ? -7.207 -8.854 14.342 1.00 98.44 73 GLY A C 1
ATOM 565 O O . GLY A 1 73 ? -8.077 -9.001 15.197 1.00 98.44 73 GLY A O 1
ATOM 566 N N . ASN A 1 74 ? -5.924 -8.647 14.655 1.00 98.44 74 ASN A N 1
ATOM 567 C CA . ASN A 1 74 ? -5.449 -8.627 16.042 1.00 98.44 74 ASN A CA 1
ATOM 568 C C . ASN A 1 74 ? -6.018 -7.443 16.832 1.00 98.44 74 ASN A C 1
ATOM 570 O O . ASN A 1 74 ? -6.442 -7.606 17.972 1.00 98.44 74 ASN A O 1
ATOM 574 N N . PHE A 1 75 ? -6.064 -6.252 16.226 1.00 98.50 75 PHE A N 1
ATOM 575 C CA . PHE A 1 75 ? -6.681 -5.089 16.860 1.00 98.50 75 PHE A CA 1
ATOM 576 C C . PHE A 1 75 ? -8.156 -5.335 17.188 1.00 98.50 75 PHE A C 1
ATOM 578 O O . PHE A 1 75 ? -8.584 -5.060 18.306 1.00 98.50 75 PHE A O 1
ATOM 585 N N . LEU A 1 76 ? -8.928 -5.866 16.236 1.00 98.00 76 LEU A N 1
ATOM 586 C CA . LEU A 1 76 ? -10.350 -6.133 16.430 1.00 98.00 76 LEU A CA 1
ATOM 587 C C . LEU A 1 76 ? -10.590 -7.233 17.469 1.00 98.00 76 LEU A C 1
ATOM 589 O O . LEU A 1 76 ? -11.506 -7.100 18.275 1.00 98.00 76 LEU A O 1
ATOM 593 N N . ALA A 1 77 ? -9.754 -8.274 17.503 1.00 97.50 77 ALA A N 1
ATOM 594 C CA . ALA A 1 77 ? -9.822 -9.308 18.534 1.00 97.50 77 ALA A CA 1
ATOM 595 C C . ALA A 1 77 ? -9.628 -8.723 19.945 1.00 97.50 77 ALA A C 1
ATOM 597 O O . ALA A 1 77 ? -10.409 -9.025 20.847 1.00 97.50 77 ALA A O 1
ATOM 598 N N . ASP A 1 78 ? -8.647 -7.834 20.128 1.00 97.31 78 ASP A N 1
ATOM 599 C CA . ASP A 1 78 ? -8.442 -7.128 21.399 1.00 97.31 78 ASP A CA 1
ATOM 600 C C . ASP A 1 78 ? -9.605 -6.180 21.715 1.00 97.31 78 ASP A C 1
ATOM 602 O O . ASP A 1 78 ? -10.035 -6.069 22.863 1.00 97.31 78 ASP A O 1
ATOM 606 N N . PHE A 1 79 ? -10.100 -5.467 20.701 1.00 97.38 79 PHE A N 1
ATOM 607 C CA . PHE A 1 79 ? -11.152 -4.465 20.831 1.00 97.38 79 PHE A CA 1
ATOM 608 C C . PHE A 1 79 ? -12.478 -5.069 21.304 1.00 97.38 79 PHE A C 1
ATOM 610 O O . PHE A 1 79 ? -13.122 -4.511 22.192 1.00 97.38 79 PHE A O 1
ATOM 617 N N . LEU A 1 80 ? -12.854 -6.234 20.768 1.00 95.62 80 LEU A N 1
ATOM 618 C CA . LEU A 1 80 ? -14.095 -6.930 21.126 1.00 95.62 80 LEU A CA 1
ATOM 619 C C . LEU A 1 80 ? -14.172 -7.306 22.615 1.00 95.62 80 LEU A C 1
ATOM 621 O O . LEU A 1 80 ? -15.269 -7.445 23.147 1.00 95.62 80 LEU A O 1
ATOM 625 N N . ASN A 1 81 ? -13.035 -7.408 23.308 1.00 95.38 81 ASN A N 1
ATOM 626 C CA . ASN A 1 81 ? -12.987 -7.699 24.743 1.00 95.38 81 ASN A CA 1
ATOM 627 C C . ASN A 1 81 ? -13.156 -6.455 25.640 1.00 95.38 81 ASN A C 1
ATOM 629 O O . ASN A 1 81 ? -13.178 -6.590 26.860 1.00 95.38 81 ASN A O 1
ATOM 633 N N . GLN A 1 82 ? -13.238 -5.244 25.076 1.00 93.75 82 GLN A N 1
ATOM 634 C CA . GLN A 1 82 ? -13.222 -3.988 25.845 1.00 93.75 82 GLN A CA 1
ATOM 635 C C . GLN A 1 82 ? -14.611 -3.426 26.188 1.00 93.75 82 GLN A C 1
ATOM 637 O O . GLN A 1 82 ? -14.667 -2.389 26.844 1.00 93.75 82 GLN A O 1
ATOM 642 N N . ASP A 1 83 ? -15.699 -4.063 25.736 1.00 92.38 83 ASP A N 1
ATOM 643 C CA . ASP A 1 83 ? -17.093 -3.605 25.907 1.00 92.38 83 ASP A CA 1
ATOM 644 C C . ASP A 1 83 ? -17.300 -2.119 25.529 1.00 92.38 83 ASP A C 1
ATOM 646 O O . ASP A 1 83 ? -17.896 -1.320 26.252 1.00 92.38 83 ASP A O 1
ATOM 650 N N . LYS A 1 84 ? -16.732 -1.715 24.384 1.00 95.69 84 LYS A N 1
ATOM 651 C CA . LYS A 1 84 ? -16.812 -0.349 23.844 1.00 95.69 84 LYS A CA 1
ATOM 652 C C . LYS A 1 84 ? -17.569 -0.326 22.518 1.00 95.69 84 LYS A C 1
ATOM 654 O O . LYS A 1 84 ? -17.383 -1.226 21.699 1.00 95.69 84 LYS A O 1
ATOM 659 N N . PRO A 1 85 ? -18.350 0.734 22.234 1.00 97.50 85 PRO A N 1
ATOM 660 C CA . PRO A 1 85 ? -18.964 0.892 20.923 1.00 97.50 85 PRO A CA 1
ATOM 661 C C . PRO A 1 85 ? -17.883 1.142 19.853 1.00 97.50 85 PRO A C 1
ATOM 663 O O . PRO A 1 85 ? -16.923 1.871 20.124 1.00 97.50 85 PRO A O 1
ATOM 666 N N . PRO A 1 86 ? -18.027 0.601 18.632 1.00 97.31 86 PRO A N 1
ATOM 667 C CA . PRO A 1 86 ? -17.071 0.764 17.530 1.00 97.31 86 PRO A CA 1
ATOM 668 C C . PRO A 1 86 ? -17.181 2.149 16.862 1.00 97.31 86 PRO A C 1
ATOM 670 O O . PRO A 1 86 ? -17.449 2.269 15.668 1.00 97.31 86 PRO A O 1
ATOM 673 N N . THR A 1 87 ? -17.001 3.216 17.637 1.00 98.56 87 THR A N 1
ATOM 674 C CA . THR A 1 87 ? -16.890 4.586 17.116 1.00 98.56 87 THR A CA 1
ATOM 675 C C . THR A 1 87 ? -15.522 4.802 16.473 1.00 98.56 87 THR A C 1
ATOM 677 O O . THR A 1 87 ? -14.556 4.118 16.815 1.00 98.56 87 THR A O 1
ATOM 680 N N . ALA A 1 88 ? -15.397 5.790 15.587 1.00 98.31 88 ALA A N 1
ATOM 681 C CA . ALA A 1 88 ? -14.133 6.129 14.936 1.00 98.31 88 ALA A CA 1
ATOM 682 C C . ALA A 1 88 ? -12.995 6.339 15.953 1.00 98.31 88 ALA A C 1
ATOM 684 O O . ALA A 1 88 ? -11.913 5.784 15.787 1.00 98.31 88 ALA A O 1
ATOM 685 N N . GLN A 1 89 ? -13.261 7.060 17.047 1.00 98.12 89 GLN A N 1
ATOM 686 C CA . GLN A 1 89 ? -12.289 7.283 18.124 1.00 98.12 89 GLN A CA 1
ATOM 687 C C . GLN A 1 89 ? -11.833 5.972 18.780 1.00 98.12 89 GLN A C 1
ATOM 689 O O . GLN A 1 89 ? -10.655 5.784 19.056 1.00 98.12 89 GLN A O 1
ATOM 694 N N . ASN A 1 90 ? -12.752 5.036 19.005 1.00 97.94 90 ASN A N 1
ATOM 695 C CA . ASN A 1 90 ? -12.430 3.744 19.604 1.00 97.94 90 ASN A CA 1
ATOM 696 C C . ASN A 1 90 ? -11.690 2.802 18.634 1.00 97.94 90 ASN A C 1
ATOM 698 O O . ASN A 1 90 ? -10.998 1.889 19.084 1.00 97.94 90 ASN A O 1
ATOM 702 N N . LEU A 1 91 ? -11.803 3.034 17.322 1.00 98.44 91 LEU A N 1
ATOM 703 C CA . LEU A 1 91 ? -11.134 2.262 16.270 1.00 98.44 91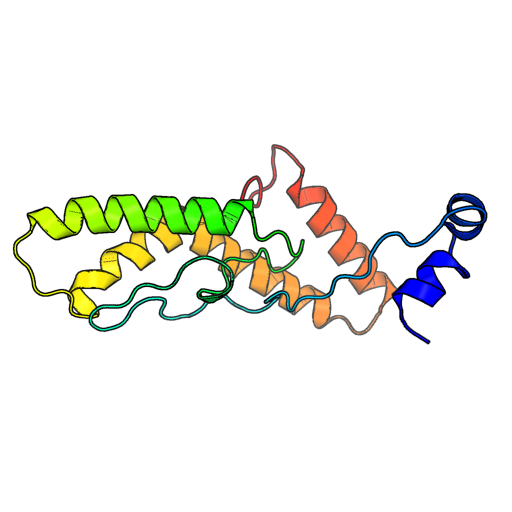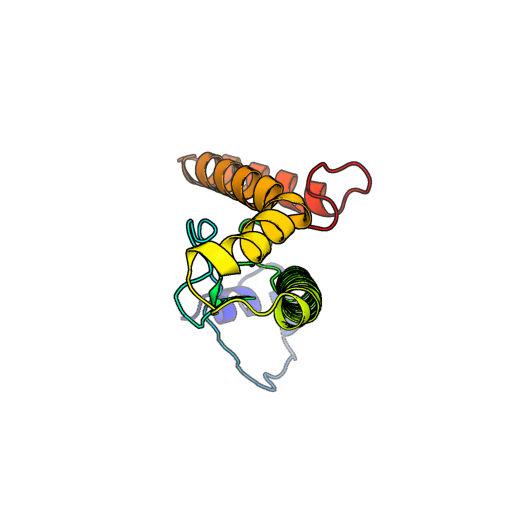 LEU A CA 1
ATOM 704 C C . LEU A 1 91 ? -9.785 2.858 15.830 1.00 98.44 91 LEU A C 1
ATOM 706 O O . LEU A 1 91 ? -9.039 2.197 15.105 1.00 98.44 91 LEU A O 1
ATOM 710 N N . GLU A 1 92 ? -9.416 4.056 16.298 1.00 98.06 92 GLU A N 1
ATOM 711 C CA . GLU A 1 92 ? -8.167 4.729 15.903 1.00 98.06 92 GLU A CA 1
ATOM 712 C C . GLU A 1 92 ? -6.907 3.905 16.214 1.00 98.06 92 GLU A C 1
ATOM 714 O O . GLU A 1 92 ? -5.893 4.002 15.518 1.00 98.06 92 GLU A O 1
ATOM 719 N N . GLY A 1 93 ? -6.987 3.044 17.235 1.00 97.88 93 GLY A N 1
ATOM 720 C CA . GLY A 1 93 ? -5.893 2.180 17.664 1.00 97.88 93 GLY A CA 1
ATOM 721 C C . GLY A 1 93 ? -5.402 1.226 16.572 1.00 97.88 93 GLY A C 1
ATOM 722 O O . GLY A 1 93 ? -4.213 0.908 16.548 1.00 97.88 93 GLY A O 1
ATOM 723 N N . TYR A 1 94 ? -6.262 0.833 15.625 1.00 98.44 94 TYR A N 1
ATOM 724 C CA . TYR A 1 94 ? -5.836 0.082 14.443 1.00 98.44 94 TYR A CA 1
ATOM 725 C C . TYR A 1 94 ? -4.824 0.878 13.616 1.00 98.44 94 TYR A C 1
ATOM 727 O O . TYR A 1 94 ? -3.746 0.375 13.293 1.00 98.44 94 TYR A O 1
ATOM 735 N N . GLN A 1 95 ? -5.150 2.134 13.297 1.00 98.38 95 GLN A N 1
ATOM 736 C CA . GLN A 1 95 ? -4.280 2.972 12.481 1.00 98.38 95 GLN A CA 1
ATOM 737 C C . GLN A 1 95 ? -2.956 3.244 13.192 1.00 98.38 95 GLN A C 1
ATOM 739 O O . GLN A 1 95 ? -1.921 3.270 12.533 1.00 98.38 95 GLN A O 1
ATOM 744 N N . ASN A 1 96 ? -2.966 3.394 14.518 1.00 98.38 96 ASN A N 1
ATOM 745 C CA . ASN A 1 96 ? -1.740 3.567 15.295 1.00 98.38 96 ASN A CA 1
ATOM 746 C C . ASN A 1 96 ? -0.808 2.353 15.157 1.00 98.38 96 ASN A C 1
ATOM 748 O O . ASN A 1 96 ? 0.365 2.528 14.826 1.00 98.38 96 ASN A O 1
ATOM 752 N N . ARG A 1 97 ? -1.339 1.129 15.304 1.00 98.38 97 ARG A N 1
ATOM 753 C CA . ARG A 1 97 ? -0.568 -0.112 15.093 1.00 98.38 97 ARG A CA 1
ATOM 754 C C . ARG A 1 97 ? -0.039 -0.209 13.658 1.00 98.38 97 ARG A C 1
ATOM 756 O O . ARG A 1 97 ? 1.127 -0.526 13.443 1.00 98.38 97 ARG A O 1
ATOM 763 N N . TRP A 1 98 ? -0.870 0.127 12.670 1.00 98.25 98 TRP A N 1
ATOM 764 C CA . TRP A 1 98 ? -0.456 0.128 11.265 1.00 98.25 98 TRP A CA 1
ATOM 765 C C . TRP A 1 98 ? 0.643 1.157 10.966 1.00 98.25 98 TRP A C 1
ATOM 767 O O . TRP A 1 98 ? 1.593 0.850 10.243 1.00 98.25 98 TRP A O 1
ATOM 777 N N . LEU A 1 99 ? 0.543 2.370 11.519 1.00 97.69 99 LEU A N 1
ATOM 778 C CA . LEU A 1 99 ? 1.548 3.423 11.359 1.00 97.69 99 LEU A CA 1
ATOM 779 C C . LEU A 1 99 ? 2.901 2.993 11.924 1.00 97.69 99 LEU A C 1
ATOM 781 O O . LEU A 1 99 ? 3.921 3.196 11.263 1.00 97.69 99 LEU A O 1
ATOM 785 N N . GLU A 1 100 ? 2.898 2.394 13.112 1.00 96.44 100 GLU A N 1
ATOM 786 C CA . GLU A 1 100 ? 4.099 1.892 13.776 1.00 96.44 100 GLU A CA 1
ATOM 787 C C . GLU A 1 100 ? 4.796 0.803 12.950 1.00 96.44 100 GLU A C 1
ATOM 789 O O . GLU A 1 100 ? 6.002 0.891 12.706 1.00 96.44 100 GLU A O 1
ATOM 794 N N . GLU A 1 101 ? 4.040 -0.182 12.463 1.00 94.44 101 GLU A N 1
ATOM 795 C CA . GLU A 1 101 ? 4.610 -1.337 11.769 1.00 94.44 101 GLU A CA 1
ATOM 796 C C . GLU A 1 101 ? 5.058 -1.010 10.331 1.00 94.44 101 GLU A C 1
ATOM 798 O O . GLU A 1 101 ? 6.153 -1.393 9.902 1.00 94.44 101 GLU A O 1
ATOM 803 N N . LEU A 1 102 ? 4.231 -0.272 9.579 1.00 93.94 102 LEU A N 1
ATOM 804 C CA . LEU A 1 102 ? 4.381 -0.093 8.126 1.00 93.94 102 LEU A CA 1
ATOM 805 C C . LEU A 1 102 ? 4.222 1.365 7.688 1.00 93.94 102 LEU A C 1
ATOM 807 O O . LEU A 1 102 ? 5.003 1.879 6.880 1.00 93.94 102 LEU A O 1
ATOM 811 N N . GLY A 1 103 ? 3.196 2.038 8.204 1.00 95.56 103 GLY A N 1
ATOM 812 C CA . GLY A 1 103 ? 2.683 3.277 7.637 1.00 95.56 103 GLY A CA 1
ATOM 813 C C . GLY A 1 103 ? 3.654 4.445 7.680 1.00 95.56 103 GLY A C 1
ATOM 814 O O . GLY A 1 103 ? 3.773 5.172 6.695 1.00 95.56 103 GLY A O 1
ATOM 815 N N . ASN A 1 104 ? 4.414 4.596 8.767 1.00 95.69 104 ASN A N 1
ATOM 816 C CA . ASN A 1 104 ? 5.425 5.648 8.886 1.00 95.69 104 ASN A CA 1
ATOM 817 C C . ASN A 1 104 ? 6.488 5.542 7.790 1.00 95.69 104 ASN A C 1
ATOM 819 O O . ASN A 1 104 ? 6.906 6.545 7.210 1.00 95.69 104 ASN A O 1
ATOM 823 N N . LYS A 1 105 ? 6.906 4.317 7.463 1.00 94.00 105 LYS A N 1
ATOM 824 C CA . LYS A 1 105 ? 7.869 4.099 6.385 1.00 94.00 105 LYS A CA 1
ATOM 825 C C . LYS A 1 105 ? 7.225 4.280 5.009 1.00 94.00 105 LYS A C 1
ATOM 827 O O . LYS A 1 105 ? 7.875 4.780 4.097 1.00 94.00 105 LYS A O 1
ATOM 832 N N . MET A 1 106 ? 5.948 3.926 4.864 1.00 94.94 106 MET A N 1
ATOM 833 C CA . MET A 1 106 ? 5.197 4.114 3.622 1.00 94.94 106 MET A CA 1
ATOM 834 C C . MET A 1 106 ? 4.996 5.594 3.274 1.00 94.94 106 MET A C 1
ATOM 836 O O . MET A 1 106 ? 5.149 5.969 2.114 1.00 94.94 106 MET A O 1
ATOM 840 N N . TRP A 1 107 ? 4.738 6.446 4.273 1.00 96.38 107 TRP A N 1
ATOM 841 C CA . TRP A 1 107 ? 4.713 7.903 4.111 1.00 96.38 107 TRP A CA 1
ATOM 842 C C . TRP A 1 107 ? 6.058 8.444 3.624 1.00 96.38 107 TRP A C 1
ATOM 844 O O . TRP A 1 107 ? 6.105 9.092 2.581 1.00 96.38 107 TRP A O 1
ATOM 854 N N . LYS A 1 108 ? 7.160 8.087 4.299 1.00 95.31 108 LYS A N 1
ATOM 855 C CA . LYS A 1 108 ? 8.517 8.466 3.865 1.00 95.31 108 LYS A CA 1
ATOM 856 C C . LYS A 1 108 ? 8.800 8.034 2.425 1.00 95.31 108 LYS A C 1
ATOM 858 O O . LYS A 1 108 ? 9.344 8.800 1.635 1.00 95.31 108 LYS A O 1
ATOM 863 N N . LEU A 1 109 ? 8.422 6.807 2.069 1.00 94.00 109 LEU A N 1
ATOM 864 C CA . LEU A 1 109 ? 8.647 6.273 0.729 1.00 94.00 109 LEU A CA 1
ATOM 865 C C . LEU A 1 109 ? 7.808 7.003 -0.333 1.00 94.00 109 LEU A C 1
ATOM 867 O O . LEU A 1 109 ? 8.272 7.202 -1.456 1.00 94.00 109 LEU A O 1
ATOM 871 N N . TYR A 1 110 ? 6.595 7.438 0.015 1.00 96.00 110 TYR A N 1
ATOM 872 C CA . TYR A 1 110 ? 5.776 8.284 -0.851 1.00 96.00 110 TYR A CA 1
ATOM 873 C C . TYR A 1 110 ? 6.394 9.674 -1.066 1.00 96.00 110 TYR A C 1
ATOM 875 O O . TYR A 1 110 ? 6.344 10.197 -2.182 1.00 96.00 110 TYR A O 1
ATOM 883 N N . ASP A 1 111 ? 7.013 10.259 -0.041 1.00 96.44 111 ASP A N 1
ATOM 884 C CA . ASP A 1 111 ? 7.719 11.536 -0.178 1.00 96.44 111 ASP A CA 1
ATOM 885 C C . ASP A 1 111 ? 8.925 11.391 -1.113 1.00 96.44 111 ASP A C 1
ATOM 887 O O . ASP A 1 111 ? 9.066 12.165 -2.060 1.00 96.44 111 ASP A O 1
ATOM 891 N N . VAL A 1 112 ? 9.721 10.325 -0.947 1.00 94.88 112 VAL A N 1
ATOM 892 C CA . VAL A 1 112 ? 10.818 9.979 -1.871 1.00 94.88 112 VAL A CA 1
ATOM 893 C C . VAL A 1 112 ? 10.302 9.834 -3.302 1.00 94.88 112 VAL A C 1
ATOM 895 O O . VAL A 1 112 ? 10.855 10.438 -4.221 1.00 94.88 112 VAL A O 1
ATOM 898 N N . LYS A 1 113 ? 9.206 9.090 -3.506 1.00 94.94 113 LYS A N 1
ATOM 899 C CA . LYS A 1 113 ? 8.551 8.981 -4.817 1.00 94.94 113 LYS A CA 1
ATOM 900 C C . LYS A 1 113 ? 8.212 10.369 -5.364 1.00 94.94 113 LYS A C 1
ATOM 902 O O . LYS A 1 113 ? 8.530 10.676 -6.508 1.00 94.94 113 LYS A O 1
ATOM 907 N N . THR A 1 114 ? 7.581 11.215 -4.560 1.00 96.69 114 THR A N 1
ATOM 908 C CA . THR A 1 114 ? 7.155 12.552 -4.983 1.00 96.69 114 THR A CA 1
ATOM 909 C C . THR A 1 114 ? 8.343 13.408 -5.425 1.00 96.69 114 THR A C 1
ATOM 911 O O . THR A 1 114 ? 8.271 14.026 -6.486 1.00 96.69 114 THR A O 1
ATOM 914 N N . GLU A 1 115 ? 9.453 13.389 -4.685 1.00 96.81 115 GLU A N 1
ATOM 915 C CA . GLU A 1 115 ? 10.681 14.102 -5.063 1.00 96.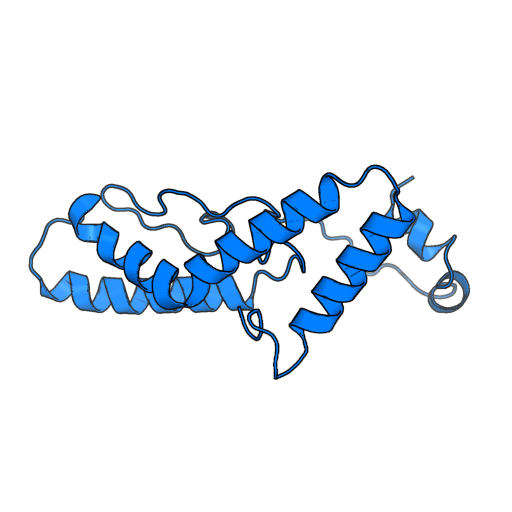81 115 GLU A CA 1
ATOM 916 C C . GLU A 1 115 ? 11.283 13.591 -6.374 1.00 96.81 115 GLU A C 1
ATOM 918 O O . GLU A 1 115 ? 11.668 14.384 -7.234 1.00 96.81 115 GLU A O 1
ATOM 923 N N . ILE A 1 116 ? 11.310 12.273 -6.577 1.00 96.25 116 ILE A N 1
ATOM 924 C CA . ILE A 1 116 ? 11.805 11.676 -7.822 1.00 96.25 116 ILE A CA 1
ATOM 925 C C . ILE A 1 116 ? 10.949 12.124 -9.014 1.00 96.25 116 ILE A C 1
ATOM 927 O O . ILE A 1 116 ? 11.478 12.535 -10.045 1.00 96.25 116 ILE A O 1
ATOM 931 N N . PHE A 1 117 ? 9.621 12.104 -8.883 1.00 95.12 117 PHE A N 1
ATOM 932 C CA . PHE A 1 117 ? 8.717 12.490 -9.973 1.00 95.12 117 PHE A CA 1
ATOM 933 C C . PHE A 1 117 ? 8.650 14.004 -10.230 1.00 95.12 117 PHE A C 1
ATOM 935 O O . PHE A 1 117 ? 8.152 14.402 -11.283 1.00 95.12 117 PHE A O 1
ATOM 942 N N . ARG A 1 118 ? 9.187 14.845 -9.334 1.00 96.62 118 ARG A N 1
ATOM 943 C CA . ARG A 1 118 ? 9.394 16.287 -9.574 1.00 96.62 118 ARG A CA 1
ATOM 944 C C . ARG A 1 118 ? 10.580 16.579 -10.497 1.00 96.62 118 ARG A C 1
ATOM 946 O O . ARG A 1 118 ? 10.704 17.703 -10.980 1.00 96.62 118 ARG A O 1
ATOM 953 N N . LYS A 1 119 ? 11.454 15.600 -10.755 1.00 97.06 119 LYS A N 1
ATOM 954 C CA . LYS A 1 119 ? 12.578 15.756 -11.685 1.00 97.06 119 LYS A CA 1
ATOM 955 C C . LYS A 1 119 ? 12.073 15.850 -13.125 1.00 97.06 119 LYS A C 1
ATOM 957 O O . LYS A 1 119 ? 11.359 14.968 -13.605 1.00 97.06 119 LYS A O 1
ATOM 962 N N . ASN A 1 120 ? 12.468 16.925 -13.809 1.00 96.62 120 ASN A N 1
ATOM 963 C CA . ASN A 1 120 ? 12.107 17.172 -15.208 1.00 96.62 120 ASN A CA 1
ATOM 964 C C . ASN A 1 120 ? 12.922 16.305 -16.181 1.00 96.62 120 ASN A C 1
ATOM 966 O O . ASN A 1 120 ? 12.414 15.935 -17.238 1.00 96.62 120 ASN A O 1
ATOM 970 N N . ASP A 1 121 ? 14.172 15.978 -15.835 1.00 97.44 121 ASP A N 1
ATOM 971 C CA . ASP A 1 121 ? 15.004 15.084 -16.640 1.00 97.44 121 ASP A CA 1
ATOM 972 C C . ASP A 1 121 ? 14.556 13.629 -16.440 1.00 97.44 121 ASP A C 1
ATOM 974 O O . ASP A 1 121 ? 14.615 13.074 -15.340 1.00 97.44 121 ASP A O 1
ATOM 978 N N . ILE A 1 122 ? 14.110 13.004 -17.532 1.00 95.62 122 ILE A N 1
ATOM 979 C CA . ILE A 1 122 ? 13.643 11.615 -17.544 1.00 95.62 122 ILE A CA 1
ATOM 980 C C . ILE A 1 122 ? 14.770 10.649 -17.168 1.00 95.62 122 ILE A C 1
ATOM 982 O O . ILE A 1 122 ? 14.524 9.707 -16.425 1.00 95.62 122 ILE A O 1
ATOM 986 N N . ARG A 1 123 ? 16.007 10.882 -17.623 1.00 96.25 123 ARG A N 1
ATOM 987 C CA . ARG A 1 123 ? 17.144 9.997 -17.326 1.00 96.25 123 ARG A CA 1
ATOM 988 C C . ARG A 1 123 ? 17.520 10.059 -15.852 1.00 96.25 123 ARG A C 1
ATOM 990 O O . ARG A 1 123 ? 17.789 9.020 -15.255 1.00 96.25 123 ARG A O 1
ATOM 997 N N . GLU A 1 124 ? 17.515 11.259 -15.270 1.00 97.25 124 GLU A N 1
ATOM 998 C CA . GLU A 1 124 ? 17.738 11.440 -13.830 1.00 97.25 124 GLU A CA 1
ATOM 999 C C . GLU A 1 124 ? 16.642 10.726 -13.032 1.00 97.25 124 GLU A C 1
ATOM 1001 O O . GLU A 1 124 ? 16.934 9.940 -12.129 1.00 97.25 124 GLU A O 1
ATOM 1006 N N . ARG A 1 125 ? 15.377 10.951 -13.401 1.00 97.06 125 ARG A N 1
ATOM 1007 C CA . ARG A 1 125 ? 14.228 10.317 -12.755 1.00 97.06 125 ARG A CA 1
ATOM 1008 C C . ARG A 1 125 ? 14.307 8.792 -12.812 1.00 97.06 125 ARG A C 1
ATOM 1010 O O . ARG A 1 125 ? 14.126 8.142 -11.785 1.00 97.06 125 ARG A O 1
ATOM 1017 N N . ASP A 1 126 ? 14.599 8.228 -13.980 1.00 95.25 126 ASP A N 1
ATOM 1018 C CA . ASP A 1 126 ? 14.683 6.780 -14.181 1.00 95.25 126 ASP A CA 1
ATOM 1019 C C . ASP A 1 126 ? 15.841 6.168 -13.378 1.00 95.25 126 ASP A C 1
ATOM 1021 O O . ASP A 1 126 ? 15.672 5.121 -12.750 1.00 95.25 126 ASP A O 1
ATOM 1025 N N . ALA A 1 127 ? 16.994 6.845 -13.318 1.00 95.94 127 ALA A N 1
ATOM 1026 C CA . ALA A 1 127 ? 18.127 6.414 -12.502 1.00 95.94 127 ALA A CA 1
ATOM 1027 C C . ALA A 1 127 ? 17.787 6.403 -10.999 1.00 95.94 127 ALA A C 1
ATOM 1029 O O . ALA A 1 127 ? 18.096 5.433 -10.304 1.00 95.94 127 ALA A O 1
ATO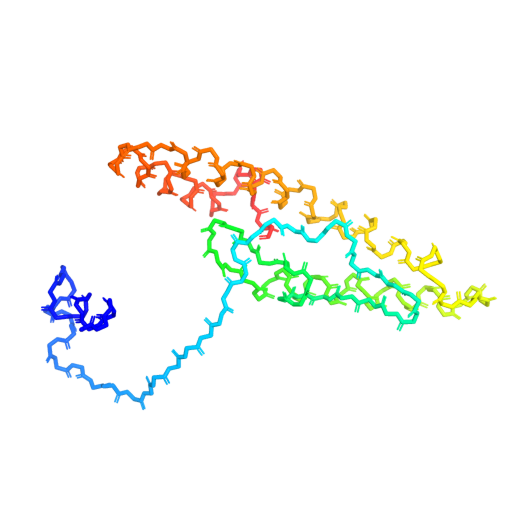M 1030 N N . LEU A 1 128 ? 17.103 7.440 -10.503 1.00 95.50 128 LEU A N 1
ATOM 1031 C CA . LEU A 1 128 ? 16.669 7.529 -9.104 1.00 95.50 128 LEU A CA 1
ATOM 1032 C C . LEU A 1 128 ? 15.598 6.486 -8.751 1.00 95.50 128 LEU A C 1
ATOM 1034 O O . LEU A 1 128 ? 15.658 5.880 -7.675 1.00 95.50 128 LEU A O 1
ATOM 1038 N N . LEU A 1 129 ? 14.635 6.249 -9.652 1.00 93.38 129 LEU A N 1
ATOM 1039 C CA . LEU A 1 129 ? 13.642 5.180 -9.506 1.00 93.38 129 LEU A CA 1
ATOM 1040 C C . LEU A 1 129 ? 14.331 3.820 -9.412 1.00 93.38 129 LEU A C 1
ATOM 1042 O O . LEU A 1 129 ? 14.081 3.077 -8.462 1.00 93.38 129 LEU A O 1
ATOM 1046 N N . TYR A 1 130 ? 15.240 3.522 -10.345 1.00 92.38 130 TYR A N 1
ATOM 1047 C CA . TYR A 1 130 ? 16.000 2.276 -10.347 1.00 92.38 130 TYR A CA 1
ATOM 1048 C C . TYR A 1 130 ? 16.797 2.098 -9.053 1.00 92.38 130 TYR A C 1
ATOM 1050 O O . TYR A 1 130 ? 16.714 1.047 -8.421 1.00 92.38 130 TYR A O 1
ATOM 1058 N N . GLN A 1 131 ? 17.521 3.130 -8.612 1.00 92.19 131 GLN A N 1
ATOM 1059 C CA . GLN A 1 131 ? 18.308 3.078 -7.381 1.00 92.19 131 GLN A CA 1
ATOM 1060 C C . GLN A 1 131 ? 17.430 2.814 -6.151 1.00 92.19 131 GLN A C 1
ATOM 1062 O O . GLN A 1 131 ? 17.782 1.994 -5.300 1.00 92.19 131 GLN A O 1
ATOM 1067 N N . THR A 1 132 ? 16.273 3.474 -6.063 1.00 91.56 132 THR A N 1
ATOM 1068 C CA . THR A 1 132 ? 15.343 3.321 -4.936 1.00 91.56 132 THR A CA 1
ATOM 1069 C C . THR A 1 132 ? 14.713 1.926 -4.932 1.00 91.56 132 THR A C 1
ATOM 1071 O O . THR A 1 132 ? 14.676 1.269 -3.891 1.00 91.56 132 THR A O 1
ATOM 1074 N N . MET A 1 133 ? 14.285 1.426 -6.095 1.00 89.25 133 MET A N 1
ATOM 1075 C CA . MET A 1 133 ? 13.755 0.066 -6.245 1.00 89.25 133 MET A CA 1
ATOM 1076 C C . MET A 1 133 ? 14.808 -1.005 -5.946 1.00 89.25 133 MET A C 1
ATOM 1078 O O . MET A 1 133 ? 14.519 -1.961 -5.234 1.00 89.25 133 MET A O 1
ATOM 1082 N N . ALA A 1 134 ? 16.038 -0.849 -6.441 1.00 88.56 134 ALA A N 1
ATOM 1083 C CA . ALA A 1 134 ? 17.127 -1.785 -6.167 1.00 88.56 134 ALA A CA 1
ATOM 1084 C C . ALA A 1 134 ? 17.482 -1.807 -4.672 1.00 88.56 134 ALA A C 1
ATOM 1086 O O . ALA A 1 134 ? 17.685 -2.874 -4.092 1.00 88.56 134 ALA A O 1
ATOM 1087 N N . SER A 1 135 ? 17.487 -0.633 -4.030 1.00 87.25 135 SER A N 1
ATOM 1088 C CA . SER A 1 135 ? 17.696 -0.509 -2.588 1.00 87.25 135 SER A CA 1
ATOM 1089 C C . SER A 1 135 ? 16.616 -1.231 -1.787 1.00 87.25 135 SER A C 1
ATOM 1091 O O . SER A 1 135 ? 16.950 -1.868 -0.798 1.00 87.25 135 SER A O 1
ATOM 1093 N N . TYR A 1 136 ? 15.345 -1.207 -2.198 1.00 83.94 136 TYR A N 1
ATOM 1094 C CA . TYR A 1 136 ? 14.255 -1.871 -1.465 1.00 83.94 136 TYR A CA 1
ATOM 1095 C C . TYR A 1 136 ? 14.517 -3.368 -1.197 1.00 83.94 136 TYR A C 1
ATOM 1097 O O . TYR A 1 136 ? 14.168 -3.881 -0.133 1.00 83.94 136 TYR A O 1
ATOM 1105 N N . PHE A 1 137 ? 15.193 -4.060 -2.119 1.00 81.50 137 PHE A N 1
ATOM 1106 C CA . PHE A 1 137 ? 15.549 -5.476 -1.969 1.00 81.50 137 PHE A CA 1
ATOM 1107 C C . PHE A 1 137 ? 16.844 -5.714 -1.175 1.00 81.50 137 PHE A C 1
ATOM 1109 O O . PHE A 1 137 ? 17.195 -6.861 -0.891 1.00 81.50 137 PHE A O 1
ATOM 1116 N N . SER A 1 138 ? 17.554 -4.654 -0.784 1.00 86.81 138 SER A N 1
ATOM 1117 C CA . SER A 1 138 ? 18.753 -4.754 0.044 1.00 86.81 138 SER A CA 1
ATOM 1118 C C . SER A 1 138 ? 18.402 -5.107 1.495 1.00 86.81 138 SER A C 1
ATOM 1120 O O . SER A 1 138 ? 17.522 -4.480 2.095 1.00 86.81 138 SER A O 1
ATOM 1122 N N . PRO A 1 139 ? 19.135 -6.038 2.139 1.00 83.81 139 PRO A N 1
ATOM 1123 C CA . PRO A 1 139 ? 18.923 -6.385 3.544 1.00 83.81 139 PRO A CA 1
ATOM 1124 C C . PRO A 1 139 ? 19.223 -5.233 4.518 1.00 83.81 139 PRO A C 1
ATOM 1126 O O . PRO A 1 139 ? 18.835 -5.330 5.687 1.00 83.81 139 PRO A O 1
ATOM 1129 N N . HIS A 1 140 ? 19.888 -4.176 4.040 1.00 86.19 140 HIS A N 1
ATOM 1130 C CA . HIS A 1 140 ? 20.271 -2.981 4.796 1.00 86.19 140 HIS A CA 1
ATOM 1131 C C . HIS A 1 140 ? 19.387 -1.760 4.507 1.00 86.19 140 HIS A C 1
ATOM 1133 O O . HIS A 1 140 ? 19.649 -0.682 5.031 1.00 86.19 140 HIS A O 1
ATOM 1139 N N . SER A 1 141 ? 18.359 -1.900 3.667 1.00 86.19 141 SER A N 1
ATOM 1140 C CA . SER A 1 141 ? 17.460 -0.793 3.347 1.00 86.19 141 SER A CA 1
ATOM 1141 C C . SER A 1 141 ? 16.570 -0.423 4.528 1.00 86.19 141 SER A C 1
ATOM 1143 O O . SER A 1 141 ? 16.007 -1.306 5.174 1.00 86.19 141 SER A O 1
ATOM 1145 N N . GLU A 1 142 ? 16.356 0.875 4.757 1.00 82.81 142 GLU A N 1
ATOM 1146 C CA . GLU A 1 142 ? 15.316 1.360 5.680 1.00 82.81 142 GLU A CA 1
ATOM 1147 C C . GLU A 1 142 ? 13.920 0.880 5.242 1.00 82.81 142 GLU A C 1
ATOM 1149 O O . GLU A 1 142 ? 13.048 0.623 6.075 1.00 82.81 142 GLU A O 1
ATOM 1154 N N . PHE A 1 143 ? 13.732 0.695 3.930 1.00 84.12 143 PHE A N 1
ATOM 1155 C CA . PHE A 1 143 ? 12.471 0.269 3.328 1.00 84.12 143 PHE A CA 1
ATOM 1156 C C . PHE A 1 143 ? 12.348 -1.248 3.152 1.00 84.12 143 PHE A C 1
ATOM 1158 O O . PHE A 1 143 ? 11.356 -1.725 2.602 1.00 84.12 143 PHE A O 1
ATOM 1165 N N . LYS A 1 144 ? 13.331 -2.019 3.633 1.00 79.44 144 LYS A N 1
ATOM 1166 C CA . LYS A 1 144 ? 13.303 -3.484 3.622 1.00 79.44 144 LYS A CA 1
ATOM 1167 C C . LYS A 1 144 ? 12.004 -3.984 4.243 1.00 79.44 144 LYS A C 1
ATOM 1169 O O . LYS A 1 144 ? 11.742 -3.723 5.418 1.00 79.44 144 LYS A O 1
ATOM 1174 N N . LYS A 1 145 ? 11.274 -4.804 3.485 1.00 63.59 145 LYS A N 1
ATOM 1175 C CA . LYS A 1 145 ? 10.075 -5.510 3.964 1.00 63.59 145 LYS A CA 1
ATOM 1176 C C . LYS A 1 145 ? 9.008 -4.573 4.555 1.00 63.59 145 LYS A C 1
ATOM 1178 O O . LYS A 1 145 ? 8.321 -4.960 5.495 1.00 63.59 145 LYS A O 1
ATOM 1183 N N . ILE A 1 146 ? 8.885 -3.355 4.019 1.00 59.44 146 ILE A N 1
ATOM 1184 C CA . ILE A 1 146 ? 7.576 -2.683 3.995 1.00 59.44 146 ILE A CA 1
ATOM 1185 C C . ILE A 1 146 ? 6.718 -3.439 3.003 1.00 59.44 146 ILE A C 1
ATOM 1187 O O . ILE A 1 146 ? 7.166 -3.549 1.841 1.00 59.44 146 ILE A O 1
#

Foldseek 3Di:
DDPVVCCCCPHPCVVVCVPPDDPDDDDDDQLLAAFDPAQAAQVDGHAWRRRNQAQNLPSDTPLSRVVLVVLLVVLVVVLVVPPDGRGSVSSCVSVVSSCVPRNVVSNVSSVLLVVLVPDPDPVSSVVSSVVVVVLCCDPPHPNPRD

Radius of gyration: 19.39 Å; chains: 1; bounding box: 39×34×57 Å

Sequence (146 aa):
QWHLDRFIHHSFFEERFKNSRILEIQGGGVPLASPLRTQYADNLILVGDAARHVNPITGGGIHTALSGGHIAGNFLADFLNQDKPPTAQNLEGYQNRWLEELGNKMWKLYDVKTEIFRKNDIRERDALLYQTMASYFSPHSEFKKI